Protein AF-A0A1I3ZRJ3-F1 (afdb_monomer)

Mean predicted aligned error: 4.91 Å

Organism: NCBI:txid52560

Structure (mmCIF, N/CA/C/O backbone):
data_AF-A0A1I3ZRJ3-F1
#
_entry.id   AF-A0A1I3ZRJ3-F1
#
loop_
_atom_site.group_PDB
_atom_site.id
_atom_site.type_symbol
_atom_site.label_atom_id
_atom_site.label_alt_id
_atom_site.label_comp_id
_atom_site.label_asym_id
_atom_site.label_entity_id
_atom_site.label_seq_id
_atom_site.pdbx_PDB_ins_code
_atom_site.Cartn_x
_atom_site.Cartn_y
_atom_site.Cartn_z
_atom_site.occupancy
_atom_site.B_is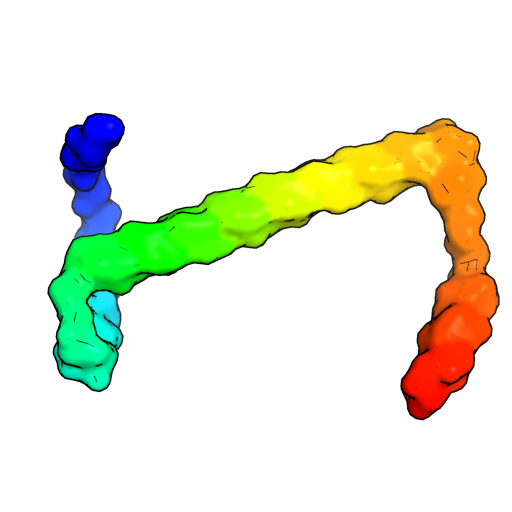o_or_equiv
_atom_site.auth_seq_id
_atom_site.auth_comp_id
_atom_site.auth_asym_id
_atom_site.auth_atom_id
_atom_site.pdbx_PDB_model_num
ATOM 1 N N . MET A 1 1 ? 12.695 1.133 19.315 1.00 64.25 1 MET A N 1
ATOM 2 C CA . MET A 1 1 ? 11.822 1.761 20.333 1.00 64.25 1 MET A CA 1
ATOM 3 C C . MET A 1 1 ? 10.504 2.113 19.656 1.00 64.25 1 MET A C 1
ATOM 5 O O . MET A 1 1 ? 10.558 2.757 18.616 1.00 64.25 1 MET A O 1
ATOM 9 N N . GLN A 1 2 ? 9.362 1.639 20.161 1.00 78.81 2 GLN A N 1
ATOM 10 C CA . GLN A 1 2 ? 8.041 1.959 19.594 1.00 78.81 2 GLN A CA 1
ATOM 11 C C . GLN A 1 2 ? 7.662 3.404 19.959 1.00 78.81 2 GLN A C 1
ATOM 13 O O . GLN A 1 2 ? 7.957 3.847 21.070 1.00 78.81 2 GLN A O 1
ATOM 18 N N . LYS A 1 3 ? 7.046 4.143 19.030 1.00 91.00 3 LYS A N 1
ATOM 19 C CA . LYS A 1 3 ? 6.554 5.513 19.249 1.00 91.00 3 LYS A CA 1
ATOM 20 C C . LYS A 1 3 ? 5.059 5.563 18.949 1.00 91.00 3 LYS A C 1
ATOM 22 O O . LYS A 1 3 ? 4.612 4.946 17.988 1.00 91.00 3 LYS A O 1
ATOM 27 N N . THR A 1 4 ? 4.307 6.302 19.757 1.00 93.56 4 THR A N 1
ATOM 28 C CA . THR A 1 4 ? 2.861 6.469 19.573 1.00 93.56 4 THR A CA 1
ATOM 29 C C . THR A 1 4 ? 2.573 7.706 18.733 1.00 93.56 4 THR A C 1
ATOM 31 O O . THR A 1 4 ? 3.084 8.786 19.025 1.00 93.56 4 THR A O 1
ATOM 34 N N . THR A 1 5 ? 1.698 7.548 17.745 1.00 93.44 5 THR A N 1
ATOM 35 C CA . THR A 1 5 ? 1.126 8.639 16.951 1.00 93.44 5 THR A CA 1
ATOM 36 C C . THR A 1 5 ? -0.393 8.553 17.023 1.00 93.44 5 THR A C 1
ATOM 38 O O . THR A 1 5 ? -0.963 7.471 16.899 1.00 93.44 5 THR A O 1
ATOM 41 N N . THR A 1 6 ? -1.052 9.696 17.210 1.00 94.62 6 THR A N 1
ATOM 42 C CA . THR A 1 6 ? -2.515 9.796 17.164 1.00 94.62 6 THR A CA 1
ATOM 43 C C . THR A 1 6 ? -2.947 10.204 15.763 1.00 94.62 6 THR A C 1
ATOM 45 O O . THR A 1 6 ? -2.480 11.217 15.244 1.00 94.62 6 THR A O 1
ATOM 48 N N . VAL A 1 7 ? -3.864 9.443 15.169 1.00 93.88 7 VAL A N 1
ATOM 49 C CA . VAL A 1 7 ? -4.434 9.710 13.842 1.00 93.88 7 VAL A CA 1
ATOM 50 C C . VAL A 1 7 ? -5.947 9.817 13.976 1.00 93.88 7 VAL A C 1
ATOM 52 O O . VAL A 1 7 ? -6.563 9.066 14.734 1.00 93.88 7 VAL A O 1
ATOM 55 N N . ARG A 1 8 ? -6.546 10.775 13.264 1.00 96.44 8 ARG A N 1
ATOM 56 C CA . ARG A 1 8 ? -8.002 10.885 13.148 1.00 96.44 8 ARG A CA 1
ATOM 57 C C . ARG A 1 8 ? -8.477 10.068 11.957 1.00 96.44 8 ARG A C 1
ATOM 59 O O . ARG A 1 8 ? -7.882 10.135 10.888 1.00 96.44 8 ARG A O 1
ATOM 66 N N . PHE A 1 9 ? -9.562 9.341 12.166 1.00 96.06 9 PHE A N 1
ATOM 67 C CA . PHE A 1 9 ? -10.262 8.584 11.143 1.00 96.06 9 PHE A CA 1
ATOM 68 C C . PHE A 1 9 ? -11.727 9.001 11.156 1.00 96.06 9 PHE A C 1
ATOM 70 O O . PHE A 1 9 ? -12.272 9.298 12.223 1.00 96.06 9 PHE A O 1
ATOM 77 N N . GLU A 1 10 ? -12.349 8.982 9.983 1.00 98.25 10 GLU A N 1
ATOM 78 C CA . GLU A 1 10 ? -13.800 9.089 9.874 1.00 98.25 10 GLU A CA 1
ATOM 79 C C . GLU A 1 10 ? -14.479 7.917 10.593 1.00 98.25 10 GLU A C 1
ATOM 81 O O . GLU A 1 10 ? -13.912 6.823 10.708 1.00 98.25 10 GLU A O 1
ATOM 86 N N . HIS A 1 11 ? -15.698 8.154 11.084 1.00 97.81 11 HIS A N 1
ATOM 87 C CA . HIS A 1 11 ? -16.451 7.168 11.862 1.00 97.81 11 HIS A CA 1
ATOM 88 C C . HIS A 1 11 ? -16.607 5.839 11.110 1.00 97.81 11 HIS A C 1
ATOM 90 O O . HIS A 1 11 ? -16.300 4.778 11.655 1.00 97.81 11 HIS A O 1
ATOM 96 N N . ASP A 1 12 ? -16.989 5.910 9.836 1.00 98.25 12 ASP A N 1
ATOM 97 C CA . ASP A 1 12 ? -17.227 4.732 8.999 1.00 98.25 12 ASP A CA 1
ATOM 98 C C . ASP A 1 12 ?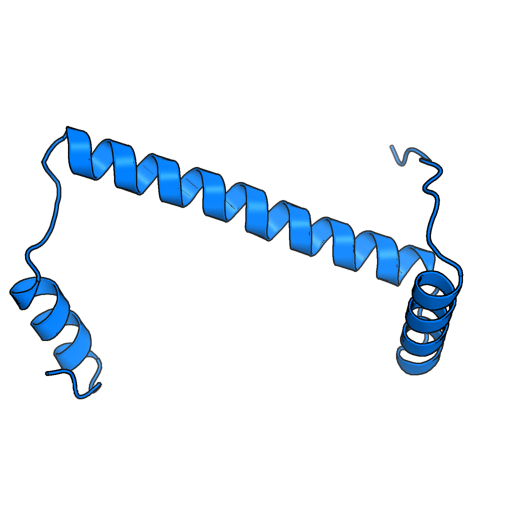 -15.937 3.934 8.761 1.00 98.25 12 ASP A C 1
ATOM 100 O O . ASP A 1 12 ? -15.933 2.704 8.813 1.00 98.25 12 ASP A O 1
ATOM 104 N N . THR A 1 13 ? -14.802 4.620 8.594 1.00 97.81 13 THR A N 1
ATOM 105 C CA . THR A 1 13 ? -13.492 3.970 8.458 1.00 97.81 13 THR A CA 1
ATOM 106 C C . THR A 1 13 ? -13.106 3.217 9.731 1.00 97.81 13 THR A C 1
ATOM 108 O O . THR A 1 13 ? -12.593 2.100 9.654 1.00 97.81 13 THR A O 1
ATOM 111 N N . LEU A 1 14 ? -13.369 3.787 10.913 1.00 96.88 14 LEU A N 1
ATOM 112 C CA . LEU A 1 14 ? -13.132 3.088 12.181 1.00 96.88 14 LEU A CA 1
ATOM 113 C C . LEU A 1 14 ? -14.008 1.842 12.317 1.00 96.88 14 LEU A C 1
ATOM 115 O O . LEU A 1 14 ? -13.499 0.807 12.748 1.00 96.88 14 LEU A O 1
ATOM 119 N N . ALA A 1 15 ? -15.277 1.919 11.911 1.00 97.94 15 ALA A N 1
ATOM 120 C CA . ALA A 1 15 ? -16.187 0.778 11.935 1.00 97.94 15 ALA A CA 1
ATOM 121 C C . ALA A 1 15 ? -15.705 -0.366 11.024 1.00 97.94 15 ALA A C 1
ATOM 123 O O . ALA A 1 15 ? -15.713 -1.528 11.435 1.00 97.94 15 ALA A O 1
ATOM 124 N N . LEU A 1 16 ? -15.204 -0.051 9.824 1.00 98.12 16 LEU A N 1
ATOM 125 C CA . LEU A 1 16 ? -14.622 -1.049 8.918 1.00 98.12 16 LEU A CA 1
ATOM 126 C C . LEU A 1 16 ? -13.355 -1.693 9.500 1.00 98.12 16 LEU A C 1
ATOM 128 O O . LEU A 1 16 ? -13.186 -2.912 9.423 1.00 98.12 16 LEU A O 1
ATOM 132 N N . LEU A 1 17 ? -12.480 -0.896 10.123 1.00 97.69 17 LEU A N 1
ATOM 133 C CA . LEU A 1 17 ? -11.288 -1.410 10.805 1.00 97.69 17 LEU A CA 1
ATOM 134 C C . LEU A 1 17 ? -11.659 -2.350 11.959 1.00 97.69 17 LEU A C 1
ATOM 136 O O . LEU A 1 17 ? -11.000 -3.373 12.143 1.00 97.69 17 LEU A O 1
ATOM 140 N N . ASP A 1 18 ? -12.712 -2.032 12.714 1.00 97.81 18 ASP A N 1
ATOM 141 C CA . ASP A 1 18 ? -13.227 -2.881 13.792 1.00 97.81 18 ASP A CA 1
ATOM 142 C C . ASP A 1 18 ? -13.812 -4.194 13.294 1.00 97.81 18 ASP A C 1
ATOM 144 O O . ASP A 1 18 ? -13.521 -5.255 13.851 1.00 97.81 18 ASP A O 1
ATOM 148 N N . GLN A 1 19 ? -14.604 -4.141 12.227 1.00 98.38 19 GLN A N 1
ATOM 149 C CA . GLN A 1 19 ? -15.175 -5.335 11.623 1.00 98.38 19 GLN A CA 1
ATOM 150 C C . GLN A 1 19 ? -14.076 -6.282 11.125 1.00 98.38 19 GLN A C 1
ATOM 152 O O . GLN A 1 19 ? -14.127 -7.492 11.373 1.00 98.38 19 GLN A O 1
ATOM 157 N N . LEU A 1 20 ? -13.057 -5.738 10.453 1.00 98.31 20 LEU A N 1
ATOM 158 C CA . LEU A 1 20 ? -11.929 -6.526 9.968 1.00 98.31 20 LEU A CA 1
ATOM 159 C C . LEU A 1 20 ? -11.105 -7.099 11.128 1.00 98.31 20 LEU A C 1
ATOM 161 O O . LEU A 1 20 ? -10.769 -8.283 11.119 1.00 98.31 20 LEU A O 1
ATOM 165 N N . ALA A 1 21 ? -10.833 -6.287 12.151 1.00 98.31 21 ALA A N 1
ATOM 166 C CA . ALA A 1 21 ? -10.159 -6.714 13.372 1.00 98.31 21 ALA A CA 1
ATOM 167 C C . ALA A 1 21 ? -10.884 -7.898 14.041 1.00 98.31 21 ALA A C 1
ATOM 169 O O . ALA A 1 21 ? -10.252 -8.909 14.357 1.00 98.31 21 ALA A O 1
ATOM 170 N N . GLY A 1 22 ? -12.212 -7.808 14.181 1.00 98.38 22 GLY A N 1
ATOM 171 C CA . GLY A 1 22 ? -13.051 -8.875 14.728 1.00 98.38 22 GLY A CA 1
ATOM 172 C C . GLY A 1 22 ? -13.020 -10.150 13.884 1.00 98.38 22 GLY A C 1
ATOM 173 O O . GLY A 1 22 ? -12.843 -11.237 14.426 1.00 98.38 22 GLY A O 1
ATOM 174 N N . THR A 1 23 ? -13.103 -10.015 12.558 1.00 98.31 23 THR A N 1
ATOM 175 C CA . THR A 1 23 ? -13.049 -11.150 11.617 1.0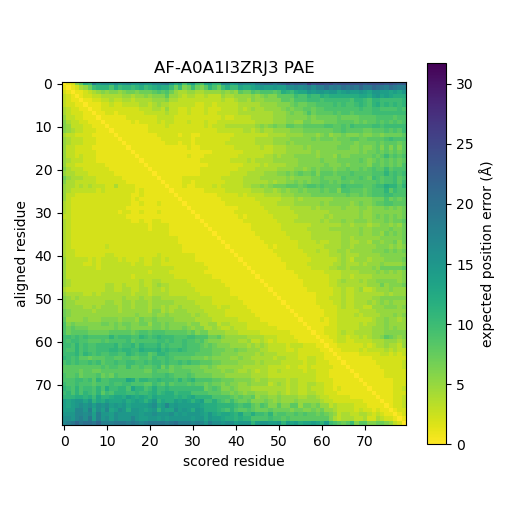0 98.31 23 THR A CA 1
ATOM 176 C C . THR A 1 23 ? -11.712 -11.892 11.691 1.00 98.31 23 THR A C 1
ATOM 178 O O . THR A 1 23 ? -11.677 -13.119 11.637 1.00 98.31 23 THR A O 1
ATOM 181 N N . LEU A 1 24 ? -10.605 -11.160 11.838 1.00 97.50 24 LEU A N 1
ATOM 182 C CA . 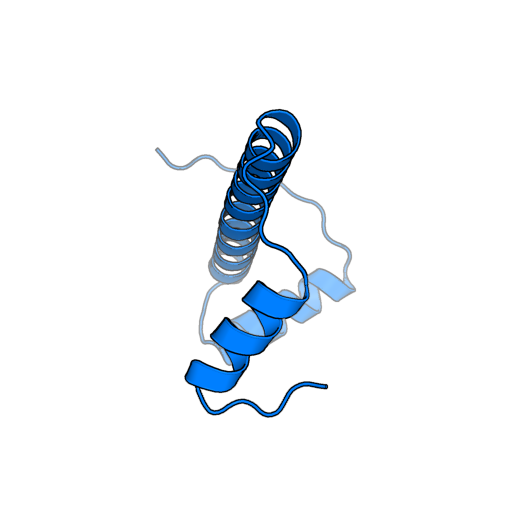LEU A 1 24 ? -9.254 -11.728 11.864 1.00 97.50 24 LEU A CA 1
ATOM 183 C C . LEU A 1 24 ? -8.773 -12.128 13.270 1.00 97.50 24 LEU A C 1
ATOM 185 O O . LEU A 1 24 ? -7.680 -12.678 13.402 1.00 97.50 24 LEU A O 1
ATOM 189 N N . GLY A 1 25 ? -9.540 -11.835 14.326 1.00 97.94 25 GLY A N 1
ATOM 190 C CA . GLY A 1 25 ? -9.118 -12.074 15.710 1.00 97.94 25 GLY A CA 1
ATOM 191 C C . GLY A 1 25 ? -7.872 -11.268 16.098 1.00 97.94 25 GLY A C 1
ATOM 192 O O . GLY A 1 25 ? -6.988 -11.763 16.804 1.00 97.94 25 GLY A O 1
ATOM 193 N N . ARG A 1 26 ? -7.757 -10.035 15.593 1.00 97.94 26 ARG A N 1
ATOM 194 C CA . ARG A 1 26 ? -6.611 -9.139 15.815 1.00 97.94 26 ARG A CA 1
ATOM 195 C C . ARG A 1 26 ? -7.068 -7.826 16.446 1.00 97.94 26 ARG A C 1
ATOM 197 O O . ARG A 1 26 ? -8.193 -7.404 16.213 1.00 97.94 26 ARG A O 1
ATOM 204 N N . PRO A 1 27 ? -6.216 -7.137 17.225 1.00 97.94 27 PRO A N 1
ATOM 205 C CA . PRO A 1 27 ? -6.553 -5.803 17.702 1.00 97.94 27 PRO A CA 1
ATOM 206 C C . PRO A 1 27 ? -6.537 -4.798 16.542 1.00 97.94 27 PRO A C 1
ATOM 208 O O . PRO A 1 27 ? -5.725 -4.913 15.623 1.00 97.94 27 PRO A O 1
ATOM 211 N N . ARG A 1 28 ? -7.376 -3.757 16.618 1.00 97.12 28 ARG A N 1
ATOM 212 C CA . ARG A 1 28 ? -7.450 -2.688 15.601 1.00 97.12 28 ARG A CA 1
ATOM 213 C C . ARG A 1 28 ? -6.087 -2.066 15.288 1.00 97.12 28 ARG A C 1
ATOM 215 O O . ARG A 1 28 ? -5.774 -1.809 14.132 1.00 97.12 28 ARG A O 1
ATOM 222 N N . SER A 1 29 ? -5.255 -1.858 16.309 1.00 95.94 29 SER A N 1
ATOM 223 C CA . SER A 1 29 ? -3.900 -1.318 16.146 1.00 95.94 29 SER A CA 1
ATOM 224 C C . SER A 1 29 ? -3.010 -2.201 15.273 1.00 95.94 29 SER A C 1
ATOM 226 O O . SER A 1 29 ? -2.178 -1.677 14.540 1.00 95.94 29 SER A O 1
ATOM 228 N N . TRP A 1 30 ? -3.196 -3.523 15.312 1.00 97.06 30 TRP A N 1
ATOM 229 C CA . TRP A 1 30 ? -2.476 -4.441 14.436 1.00 97.06 30 TRP A CA 1
ATOM 230 C C . TRP A 1 30 ? -2.900 -4.239 12.981 1.00 97.06 30 TRP A C 1
ATOM 232 O O . TRP A 1 30 ? -2.029 -4.085 12.137 1.00 97.06 30 TRP A O 1
ATOM 242 N N . ILE A 1 31 ? -4.206 -4.130 12.708 1.00 97.81 31 ILE A N 1
ATOM 243 C CA . ILE A 1 31 ? -4.734 -3.868 11.356 1.00 97.81 31 ILE A CA 1
ATOM 244 C C . ILE A 1 31 ? -4.193 -2.548 10.799 1.00 97.81 31 ILE A C 1
ATOM 246 O O . ILE A 1 31 ? -3.739 -2.497 9.661 1.00 97.81 31 ILE A O 1
ATOM 250 N N . ILE A 1 32 ? -4.209 -1.485 11.611 1.00 96.88 32 ILE A N 1
ATOM 251 C CA . ILE A 1 32 ? -3.711 -0.164 11.207 1.00 96.88 32 ILE A CA 1
ATOM 252 C C . ILE A 1 32 ? -2.214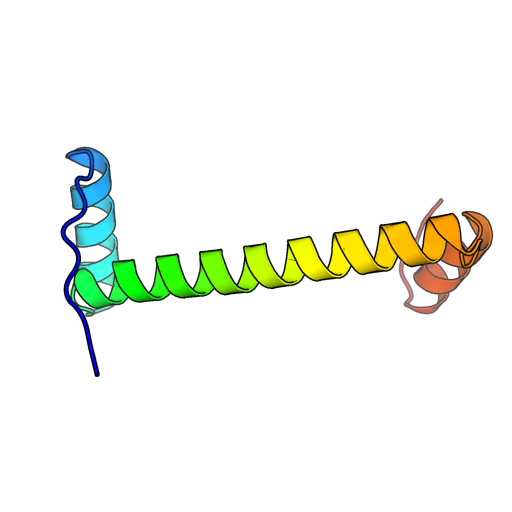 -0.226 10.891 1.00 96.88 32 ILE A C 1
ATOM 254 O O . ILE A 1 32 ? -1.797 0.258 9.843 1.00 96.88 32 ILE A O 1
ATOM 258 N N . ASN A 1 33 ? -1.410 -0.830 11.771 1.00 96.25 33 ASN A N 1
ATOM 259 C CA . ASN A 1 33 ? 0.030 -0.950 11.54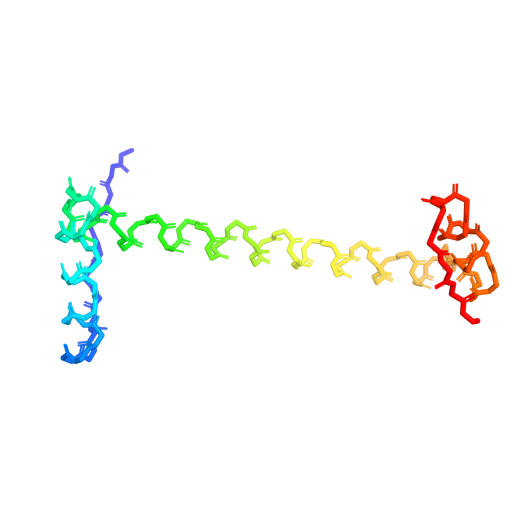4 1.00 96.25 33 ASN A CA 1
ATOM 260 C C . ASN A 1 33 ? 0.333 -1.772 10.291 1.00 96.25 33 ASN A C 1
ATOM 262 O O . ASN A 1 33 ? 1.139 -1.355 9.474 1.00 96.25 33 ASN A O 1
ATOM 266 N N . ASP A 1 34 ? -0.345 -2.902 10.123 1.00 97.06 34 ASP A N 1
ATOM 267 C CA . ASP A 1 34 ? -0.175 -3.801 8.986 1.00 97.06 34 ASP A CA 1
ATOM 268 C C . ASP A 1 34 ? -0.536 -3.115 7.655 1.00 97.06 34 ASP A C 1
ATOM 270 O O . ASP A 1 34 ? 0.223 -3.182 6.689 1.00 97.06 34 ASP A O 1
ATOM 274 N N . ALA A 1 35 ? -1.644 -2.368 7.618 1.00 97.06 35 ALA A N 1
ATOM 275 C CA . ALA A 1 35 ? -2.036 -1.582 6.450 1.00 97.06 35 ALA A CA 1
ATOM 276 C C . ALA A 1 35 ? -1.019 -0.476 6.120 1.00 97.06 35 ALA A C 1
ATOM 278 O O . ALA A 1 35 ? -0.631 -0.323 4.963 1.00 97.06 35 ALA A O 1
ATOM 279 N N . VAL A 1 36 ? -0.559 0.272 7.130 1.00 96.75 36 VAL A N 1
ATOM 280 C CA . VAL A 1 36 ? 0.440 1.339 6.947 1.00 96.75 36 VAL A CA 1
ATOM 281 C C . VAL A 1 36 ? 1.778 0.765 6.487 1.00 96.75 36 VAL A C 1
ATOM 283 O O . VAL A 1 36 ? 2.386 1.322 5.577 1.00 96.75 36 VAL A O 1
ATOM 286 N N . THR A 1 37 ? 2.228 -0.350 7.066 1.00 97.31 37 THR A N 1
ATOM 287 C CA . THR A 1 37 ? 3.460 -1.029 6.653 1.00 97.31 37 THR A CA 1
ATOM 288 C C . THR A 1 37 ? 3.390 -1.434 5.187 1.00 97.31 37 THR A C 1
ATOM 290 O O . THR A 1 37 ? 4.267 -1.038 4.426 1.00 97.31 37 THR A O 1
ATOM 293 N N . ARG A 1 38 ? 2.322 -2.121 4.763 1.00 98.06 38 ARG A N 1
ATOM 294 C CA . ARG A 1 38 ? 2.166 -2.533 3.359 1.00 98.06 38 ARG A CA 1
ATOM 295 C C . ARG A 1 38 ? 2.101 -1.351 2.399 1.00 98.06 38 ARG A C 1
ATOM 297 O O . ARG A 1 38 ? 2.697 -1.410 1.329 1.00 98.06 38 ARG A O 1
ATOM 304 N N . TYR A 1 39 ? 1.395 -0.286 2.778 1.00 98.12 39 TYR A N 1
ATOM 305 C CA . TYR A 1 39 ? 1.336 0.935 1.977 1.00 98.12 39 TYR A CA 1
ATOM 306 C C . TYR A 1 39 ? 2.733 1.535 1.791 1.00 98.12 39 TYR A C 1
ATOM 308 O O . TYR A 1 39 ? 3.149 1.791 0.668 1.00 98.12 39 TYR A O 1
ATOM 316 N N . LEU A 1 40 ? 3.489 1.706 2.879 1.00 98.31 40 LEU A N 1
ATOM 317 C CA . LEU A 1 40 ? 4.830 2.284 2.814 1.00 98.31 40 LEU A CA 1
ATOM 318 C C . LEU A 1 40 ? 5.810 1.399 2.039 1.00 98.31 40 LEU A C 1
ATOM 320 O O . LEU A 1 40 ? 6.590 1.925 1.253 1.00 98.31 40 LEU A O 1
ATOM 324 N N . GLU A 1 41 ? 5.770 0.080 2.236 1.00 98.25 41 GLU A N 1
ATOM 325 C CA . GLU A 1 41 ? 6.597 -0.868 1.480 1.00 98.25 41 GLU A CA 1
ATOM 326 C C . GLU A 1 41 ? 6.351 -0.741 -0.025 1.00 98.25 41 GLU A C 1
ATOM 328 O O . GLU A 1 41 ? 7.305 -0.613 -0.793 1.00 98.25 41 GLU A O 1
ATOM 333 N N . TYR A 1 42 ? 5.080 -0.711 -0.434 1.00 98.38 42 TYR A N 1
ATOM 334 C CA . TYR A 1 42 ? 4.705 -0.555 -1.834 1.00 98.38 42 TYR A CA 1
ATOM 335 C C . TYR A 1 42 ? 5.127 0.804 -2.401 1.00 98.38 42 TYR A C 1
ATOM 337 O O . TYR A 1 42 ? 5.780 0.846 -3.439 1.00 98.38 42 TYR A O 1
ATOM 345 N N . GLU A 1 43 ? 4.799 1.909 -1.727 1.00 98.50 43 GLU A N 1
ATOM 346 C CA . GLU A 1 43 ? 5.107 3.256 -2.224 1.00 98.50 43 GLU A CA 1
ATOM 347 C C . GLU A 1 43 ? 6.617 3.490 -2.343 1.00 98.50 43 GLU A C 1
ATOM 349 O O . GLU A 1 43 ? 7.089 4.058 -3.327 1.00 98.50 43 GLU A O 1
ATOM 354 N N . ILE A 1 44 ? 7.399 3.024 -1.364 1.00 98.44 44 ILE A N 1
ATOM 355 C CA . ILE A 1 44 ? 8.860 3.151 -1.398 1.00 98.44 44 ILE A CA 1
ATOM 356 C C . ILE A 1 44 ? 9.439 2.340 -2.558 1.00 98.44 44 ILE A C 1
ATOM 358 O O . ILE A 1 44 ? 10.271 2.864 -3.299 1.00 98.44 44 ILE A O 1
ATOM 362 N N . TRP A 1 45 ? 8.992 1.092 -2.733 1.00 98.38 45 TRP A N 1
ATOM 363 C CA . TRP A 1 45 ? 9.401 0.263 -3.865 1.00 98.38 45 TRP A CA 1
ATOM 364 C C . TRP A 1 45 ? 9.025 0.915 -5.200 1.00 98.38 45 TRP A C 1
ATOM 366 O O . TRP A 1 45 ? 9.874 1.049 -6.077 1.00 98.38 45 TRP A O 1
ATOM 376 N N . PHE A 1 46 ? 7.786 1.386 -5.341 1.00 98.44 46 PHE A N 1
ATOM 377 C CA . PHE A 1 46 ? 7.296 1.983 -6.578 1.00 98.44 46 PHE A CA 1
ATOM 378 C C . PHE A 1 46 ? 8.094 3.233 -6.961 1.00 98.44 46 PHE A C 1
ATOM 380 O O . PHE A 1 46 ? 8.520 3.371 -8.106 1.00 98.44 46 PHE A O 1
ATOM 387 N N . ILE A 1 47 ? 8.359 4.122 -5.999 1.00 98.38 47 ILE A N 1
ATOM 388 C CA . ILE A 1 47 ? 9.184 5.315 -6.227 1.00 98.38 47 ILE A CA 1
ATOM 389 C C . ILE A 1 47 ? 10.598 4.931 -6.684 1.00 98.38 47 ILE A C 1
ATOM 391 O O . ILE A 1 47 ? 11.160 5.598 -7.556 1.00 98.38 47 ILE A O 1
ATOM 395 N N . ASP A 1 48 ? 11.185 3.883 -6.104 1.00 98.38 48 ASP A N 1
ATOM 396 C CA . ASP A 1 48 ? 12.508 3.392 -6.493 1.00 98.38 48 ASP A CA 1
ATOM 397 C C . ASP A 1 48 ? 12.513 2.824 -7.922 1.00 98.38 48 ASP A C 1
ATOM 399 O O . ASP A 1 48 ? 13.362 3.198 -8.730 1.00 98.38 48 ASP A O 1
ATOM 403 N N . GLU A 1 49 ? 11.521 2.007 -8.284 1.00 98.25 49 GLU A N 1
ATOM 404 C CA . GLU A 1 49 ? 11.389 1.461 -9.642 1.00 98.25 49 GLU A CA 1
ATOM 405 C C . GLU A 1 49 ? 11.136 2.546 -10.694 1.00 98.25 49 GLU A C 1
ATOM 407 O O . GLU A 1 49 ? 11.737 2.523 -11.769 1.00 98.25 49 GLU A O 1
ATOM 412 N N . VAL A 1 50 ? 10.318 3.555 -10.380 1.00 98.12 50 VAL A N 1
ATOM 413 C CA . VAL A 1 50 ? 10.110 4.709 -11.270 1.00 98.12 50 VAL A CA 1
ATOM 414 C C . VAL A 1 50 ? 11.422 5.456 -11.506 1.00 98.12 50 VAL A C 1
ATOM 416 O O . VAL A 1 50 ? 11.729 5.817 -12.643 1.00 98.12 50 VAL A O 1
ATOM 419 N N . ARG A 1 51 ? 12.228 5.665 -10.458 1.00 98.31 51 ARG A N 1
ATOM 420 C CA . ARG A 1 51 ? 13.547 6.303 -10.597 1.00 98.31 51 ARG A CA 1
ATOM 421 C C . ARG A 1 51 ? 14.489 5.465 -11.453 1.00 98.31 51 ARG A C 1
ATOM 423 O O . ARG A 1 51 ? 15.141 6.026 -12.329 1.00 98.31 51 ARG A O 1
ATOM 430 N N . LYS A 1 52 ? 14.531 4.144 -11.259 1.00 97.25 52 LYS A N 1
ATOM 431 C CA . LYS A 1 52 ? 15.325 3.239 -12.107 1.00 97.25 52 LYS A CA 1
ATOM 432 C C . LYS A 1 52 ? 14.917 3.347 -13.574 1.00 97.25 52 LYS A C 1
AT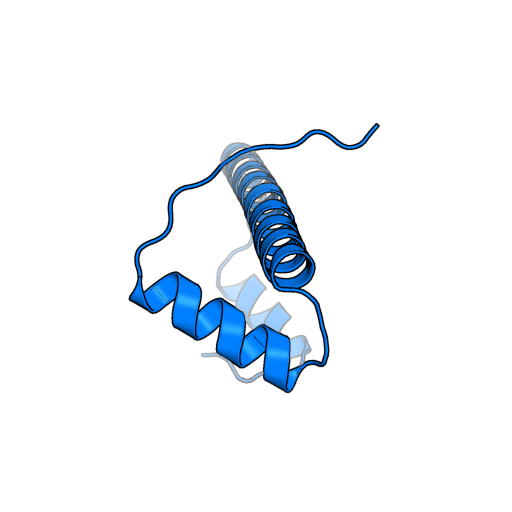OM 434 O O . LYS A 1 52 ? 15.784 3.519 -14.425 1.00 97.25 52 LYS A O 1
ATOM 439 N N . GLY A 1 53 ? 13.615 3.315 -13.861 1.00 96.31 53 GLY A N 1
ATOM 440 C CA . GLY A 1 53 ? 13.092 3.454 -15.220 1.00 96.31 53 GLY A CA 1
ATOM 441 C C . GLY A 1 53 ? 13.441 4.799 -15.862 1.00 96.31 53 GLY A C 1
ATOM 442 O O . GLY A 1 53 ? 13.847 4.837 -17.022 1.00 96.31 53 GLY A O 1
ATOM 443 N N . LEU A 1 54 ? 13.353 5.898 -15.103 1.00 98.00 54 LEU A N 1
ATOM 444 C CA . LEU A 1 54 ? 13.755 7.221 -15.586 1.00 98.00 54 LEU A CA 1
ATOM 445 C C . LEU A 1 54 ? 15.249 7.261 -15.932 1.00 98.00 54 LEU A C 1
ATOM 447 O O . LEU A 1 54 ? 15.605 7.690 -17.024 1.00 98.00 54 LEU A O 1
ATOM 451 N N . HIS A 1 55 ? 16.108 6.751 -15.047 1.00 97.88 55 HIS A N 1
ATOM 452 C CA . HIS A 1 55 ? 17.551 6.694 -15.286 1.00 97.88 55 HIS A CA 1
ATOM 453 C C . HIS A 1 55 ? 17.901 5.822 -16.503 1.00 97.88 55 HIS A C 1
ATOM 455 O O . HIS A 1 55 ? 18.745 6.211 -17.308 1.00 97.88 55 HIS A O 1
ATOM 461 N N . ALA A 1 56 ? 17.246 4.668 -16.664 1.00 96.75 56 ALA A N 1
ATOM 462 C CA . ALA A 1 56 ? 17.423 3.806 -17.831 1.00 96.75 56 ALA A CA 1
ATOM 463 C C . ALA A 1 56 ? 17.007 4.531 -19.122 1.00 96.75 56 ALA A C 1
ATOM 465 O O . ALA A 1 56 ? 17.749 4.536 -20.101 1.00 96.75 56 ALA A O 1
ATOM 466 N N . SER A 1 57 ? 15.877 5.246 -19.096 1.00 9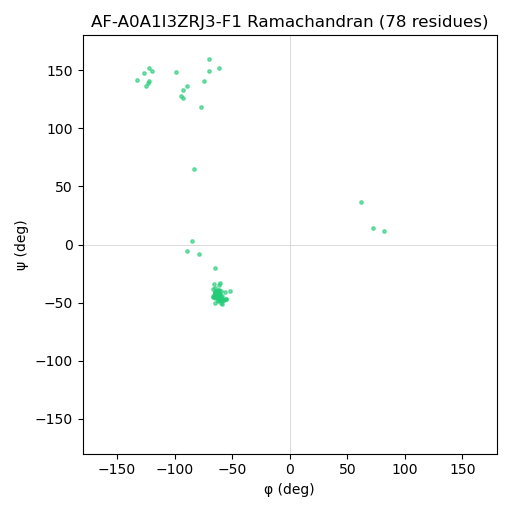6.62 57 SER A N 1
ATOM 467 C CA . SER A 1 57 ? 15.426 6.064 -20.224 1.00 96.62 57 SER A CA 1
ATOM 468 C C . SER A 1 57 ? 16.411 7.179 -20.578 1.00 96.62 57 SER A C 1
ATOM 470 O O . SER A 1 57 ? 16.679 7.393 -21.758 1.00 96.62 57 SER A O 1
ATOM 472 N N . GLU A 1 58 ? 16.940 7.898 -19.588 1.00 96.88 58 GLU A N 1
ATOM 473 C CA . GLU A 1 58 ? 17.927 8.968 -19.794 1.00 96.88 58 GLU A CA 1
ATOM 474 C C . GLU A 1 58 ? 19.256 8.428 -20.340 1.00 96.88 58 GLU A C 1
ATOM 476 O O . GLU A 1 58 ? 19.901 9.081 -21.160 1.00 96.88 58 GLU A O 1
ATOM 481 N N . ALA A 1 59 ? 19.645 7.218 -19.931 1.00 97.31 59 ALA A N 1
ATOM 482 C CA . ALA A 1 59 ? 20.822 6.518 -20.435 1.00 97.31 59 ALA A CA 1
ATOM 483 C C . ALA A 1 59 ? 20.608 5.853 -21.811 1.00 97.31 59 ALA A C 1
ATOM 485 O O . ALA A 1 59 ? 21.569 5.356 -22.398 1.00 97.31 59 ALA A O 1
ATOM 486 N N . GLY A 1 60 ? 19.374 5.833 -22.329 1.00 96.00 60 GLY A N 1
ATOM 487 C CA . GLY A 1 60 ? 19.012 5.114 -23.553 1.00 96.00 60 GLY A CA 1
ATOM 488 C C . GLY A 1 60 ? 18.975 3.586 -23.402 1.00 96.00 60 GLY A C 1
ATOM 489 O O . GLY A 1 60 ? 18.938 2.882 -24.408 1.00 96.00 60 GLY A O 1
ATOM 490 N N . ASP A 1 61 ? 18.975 3.076 -22.170 1.00 96.06 61 ASP A N 1
ATOM 491 C CA . ASP A 1 61 ? 18.879 1.654 -21.822 1.00 96.06 61 ASP A CA 1
ATOM 492 C C . ASP A 1 61 ? 17.409 1.202 -21.822 1.00 96.06 61 ASP A C 1
ATOM 494 O O . ASP A 1 61 ? 16.801 0.909 -20.792 1.00 96.06 61 ASP A O 1
ATOM 498 N N . LEU A 1 62 ? 16.796 1.247 -23.005 1.00 94.56 62 LEU A N 1
ATOM 499 C CA . LEU A 1 62 ? 15.408 0.858 -23.234 1.00 94.56 62 LEU A CA 1
ATOM 500 C C . LEU A 1 62 ? 15.339 -0.284 -24.244 1.00 94.56 62 LEU A C 1
ATOM 502 O O . LEU A 1 62 ? 16.128 -0.356 -25.183 1.00 94.56 62 LEU A O 1
ATOM 506 N N . VAL A 1 63 ? 14.326 -1.130 -24.082 1.00 95.00 63 VAL A N 1
ATOM 507 C CA . VAL A 1 63 ? 13.964 -2.156 -25.063 1.00 95.00 63 VAL A CA 1
ATOM 508 C C . VAL A 1 63 ? 12.810 -1.678 -25.933 1.00 95.00 63 VAL A C 1
ATOM 510 O O . VAL A 1 63 ? 11.929 -0.928 -25.506 1.00 95.00 63 VAL A O 1
ATOM 513 N N . THR A 1 64 ? 12.806 -2.128 -27.177 1.00 95.25 64 THR A N 1
ATOM 514 C CA . THR A 1 64 ? 11.736 -1.866 -28.132 1.00 95.25 64 THR A CA 1
ATOM 515 C C . THR A 1 64 ? 10.463 -2.626 -27.765 1.00 95.25 64 THR A C 1
ATOM 517 O O . THR A 1 64 ? 10.471 -3.640 -27.064 1.00 95.25 64 THR A O 1
ATOM 520 N N . HIS A 1 65 ? 9.336 -2.160 -28.298 1.00 93.81 65 HIS A N 1
ATOM 521 C CA . HIS A 1 65 ? 8.051 -2.832 -28.130 1.00 93.81 65 HIS A CA 1
ATOM 522 C C . HIS A 1 65 ? 8.087 -4.297 -28.605 1.00 93.81 65 HIS A C 1
ATOM 524 O O . HIS A 1 65 ? 7.563 -5.174 -27.920 1.00 93.81 65 HIS A O 1
ATOM 530 N N . ASP A 1 66 ? 8.751 -4.578 -29.731 1.00 95.88 66 ASP A N 1
ATOM 531 C CA . ASP A 1 66 ? 8.857 -5.933 -30.285 1.00 95.88 66 ASP A CA 1
ATOM 532 C C . ASP A 1 66 ? 9.687 -6.869 -29.395 1.00 95.88 66 ASP A C 1
ATOM 534 O O . ASP A 1 66 ? 9.320 -8.033 -29.212 1.00 95.88 66 ASP A O 1
ATOM 538 N N . GLU A 1 67 ? 10.763 -6.368 -28.781 1.00 95.94 67 GLU A N 1
ATOM 539 C CA . GLU A 1 67 ? 11.555 -7.130 -27.808 1.00 95.94 67 GLU A CA 1
ATOM 540 C C . GLU A 1 67 ? 10.719 -7.513 -26.582 1.00 95.94 67 GLU A C 1
ATOM 542 O O . GLU A 1 67 ? 10.747 -8.671 -26.158 1.00 95.94 67 GLU A O 1
ATOM 547 N N . VAL A 1 68 ? 9.900 -6.587 -26.069 1.00 95.44 68 VAL A N 1
ATOM 548 C CA . VAL A 1 68 ? 8.978 -6.868 -24.956 1.00 95.44 68 VAL A CA 1
ATOM 549 C C . VAL A 1 68 ? 7.953 -7.935 -25.344 1.00 95.44 68 VAL A C 1
ATOM 551 O O . VAL A 1 68 ? 7.746 -8.881 -24.581 1.00 95.44 68 VAL A O 1
ATOM 554 N N . LYS A 1 69 ? 7.343 -7.857 -26.537 1.00 96.62 69 LYS A N 1
ATOM 555 C CA . LYS A 1 69 ? 6.398 -8.892 -27.002 1.00 96.62 69 LYS A CA 1
ATOM 556 C C . LYS A 1 69 ? 7.048 -10.264 -27.064 1.00 96.62 69 LYS A C 1
ATOM 558 O O . LYS A 1 69 ? 6.450 -11.251 -26.640 1.00 96.62 69 LYS A O 1
ATOM 563 N N . ASN A 1 70 ? 8.264 -10.339 -27.598 1.00 96.12 70 ASN A N 1
ATOM 564 C CA . ASN A 1 70 ? 8.986 -11.600 -27.722 1.00 96.12 70 ASN A CA 1
ATOM 565 C C . ASN A 1 70 ? 9.316 -12.192 -26.346 1.00 96.12 70 ASN A C 1
ATOM 567 O O . ASN A 1 70 ? 9.111 -13.389 -26.137 1.00 96.12 70 ASN A O 1
ATOM 571 N N . ALA A 1 71 ? 9.729 -11.355 -25.388 1.00 95.56 71 ALA A N 1
ATOM 572 C CA . ALA A 1 71 ? 9.948 -11.773 -24.007 1.00 95.56 71 ALA A CA 1
ATOM 573 C C . ALA A 1 71 ? 8.660 -12.319 -23.367 1.00 95.56 71 ALA A C 1
ATOM 575 O O . ALA A 1 71 ? 8.664 -13.419 -22.817 1.00 95.56 71 ALA A O 1
ATOM 576 N N . VAL A 1 72 ? 7.531 -11.621 -23.507 1.00 96.50 72 VAL A N 1
ATOM 577 C CA . VAL A 1 72 ? 6.242 -12.067 -22.951 1.00 96.50 72 VAL A CA 1
ATOM 578 C C . VAL A 1 72 ? 5.749 -13.366 -23.606 1.00 96.50 72 VAL A C 1
ATOM 580 O O . VAL A 1 72 ? 5.319 -14.282 -22.904 1.00 96.50 72 VAL A O 1
ATOM 583 N N . ARG A 1 73 ? 5.891 -13.511 -24.931 1.00 96.38 73 ARG A N 1
ATOM 584 C CA . ARG A 1 73 ? 5.568 -14.760 -25.647 1.00 96.38 73 ARG A CA 1
ATOM 585 C C . ARG A 1 73 ? 6.415 -15.938 -25.176 1.00 96.38 73 ARG A C 1
ATOM 587 O O . ARG A 1 73 ? 5.904 -17.052 -25.098 1.00 96.38 73 ARG A O 1
ATOM 594 N N . SER A 1 74 ? 7.679 -15.705 -24.813 1.00 95.88 74 SER A N 1
ATOM 595 C CA . SER A 1 74 ? 8.562 -16.758 -24.286 1.00 95.88 74 SER A CA 1
ATOM 596 C C . SER A 1 74 ? 8.098 -17.323 -22.935 1.00 95.88 74 SER A C 1
ATOM 598 O O . SER A 1 74 ? 8.428 -18.458 -22.602 1.00 95.88 74 SER A O 1
ATOM 600 N N . LEU A 1 75 ? 7.266 -16.575 -22.201 1.00 9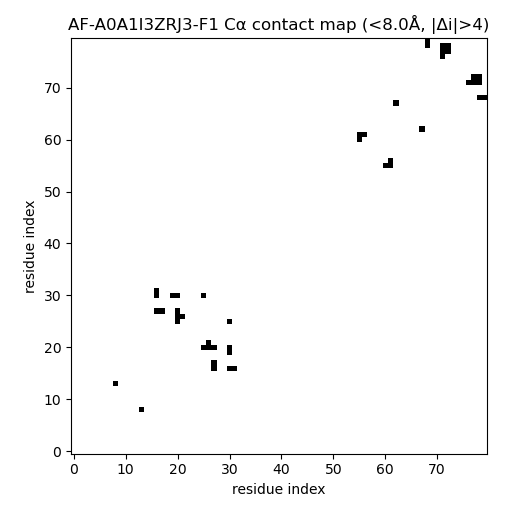6.31 75 LEU A N 1
ATOM 601 C CA . LEU A 1 75 ? 6.606 -17.025 -20.973 1.00 96.31 75 LEU A CA 1
ATOM 602 C C . LEU A 1 75 ? 5.293 -17.789 -21.242 1.00 96.31 75 LEU A C 1
ATOM 604 O O . LEU A 1 75 ? 4.600 -18.166 -20.301 1.00 96.31 75 LEU A O 1
ATOM 608 N N . GLY A 1 76 ? 4.932 -18.016 -22.511 1.00 95.50 76 GLY A N 1
ATOM 609 C CA . GLY A 1 76 ? 3.704 -18.710 -22.914 1.00 95.50 76 GLY A CA 1
ATOM 610 C C . GLY A 1 76 ? 2.450 -17.830 -22.926 1.00 95.50 76 GLY A C 1
ATOM 611 O O . GLY A 1 76 ? 1.341 -18.348 -23.046 1.00 95.50 76 GLY A O 1
ATOM 612 N N . VAL A 1 77 ? 2.605 -16.508 -22.811 1.00 95.56 77 VAL A N 1
ATOM 613 C CA . VAL A 1 77 ? 1.492 -15.552 -22.845 1.00 95.56 77 VAL A CA 1
ATOM 614 C C . VAL A 1 77 ? 1.286 -15.051 -24.277 1.00 95.56 77 VAL A C 1
ATOM 616 O O . VAL A 1 77 ? 2.215 -14.556 -24.915 1.00 95.56 77 VAL A O 1
ATOM 619 N N . ALA A 1 78 ? 0.061 -15.167 -24.795 1.00 92.81 78 ALA A N 1
ATOM 620 C CA . ALA A 1 78 ? -0.295 -14.625 -26.104 1.00 92.81 78 ALA A CA 1
ATOM 621 C C . ALA A 1 78 ? -0.493 -13.101 -26.014 1.00 92.81 78 ALA A C 1
ATOM 623 O O . ALA A 1 78 ? -1.375 -12.637 -25.296 1.00 92.81 78 ALA A O 1
ATOM 624 N N . VAL A 1 79 ? 0.325 -12.343 -26.749 1.00 89.12 79 VAL A N 1
ATOM 625 C CA . VAL A 1 79 ? 0.241 -10.878 -26.888 1.00 89.12 79 VAL A CA 1
ATOM 626 C C . VAL A 1 79 ? 0.344 -10.479 -28.361 1.00 89.12 79 VAL A C 1
ATOM 628 O O . VAL A 1 79 ? 1.104 -11.106 -29.117 1.00 89.12 79 VAL A O 1
ATOM 631 N N . ASP A 1 80 ? -0.435 -9.474 -28.763 1.00 82.94 80 ASP A N 1
ATOM 632 C CA . ASP A 1 80 ? -0.489 -8.901 -30.114 1.00 82.94 80 ASP A CA 1
ATOM 633 C C . ASP A 1 80 ? 0.712 -7.993 -30.421 1.00 82.94 80 ASP A C 1
ATOM 635 O O . ASP A 1 80 ? 1.205 -7.256 -29.544 1.00 82.94 80 ASP A O 1
#

Secondary structure (DSSP, 8-state):
----------HHHHHHHHHHHHHHT--HHHHHHHHHHHHHHHHHHHHHHHHHHHHHHHHT----HHHHHHHHHHTT----

InterPro domains:
  IPR002145 Ribbon-helix-helix protein, CopG [PF01402] (3-43)
  IPR010985 Ribbon-helix-helix [SSF47598] (3-42)
  IPR052991 Non-functional Type II TA System Antitoxin [PTHR40688] (2-75)

pLDDT: mean 95.94, std 4.69, range [64.25, 98.5]

Sequence (80 aa):
MQKTTTVRFEHDTLALLDQLAGTLGRPRSWIINDAVTRYLEYEIWFIDEVRKGLHASEAGDLVTHDEVKNAVRSLGVAVD

Radius of gyration: 21.01 Å; Cα contacts (8 Å, |Δi|>4): 23; chains: 1; bounding box: 38×30×51 Å

Solvent-accessible surface area (backbone atoms only — not comparable to full-atom values): 4909 Å² total; per-residue (Å²): 134,92,81,91,80,91,80,90,72,58,71,69,60,50,52,53,44,47,54,52,15,62,74,70,75,46,58,52,68,54,55,52,50,53,52,51,50,55,50,51,54,50,53,54,50,50,54,49,51,52,49,52,52,50,53,28,54,75,70,63,66,70,80,55,72,67,58,53,49,53,56,46,41,74,73,73,44,93,77,136

Nearest PDB structures (foldseek):
  7vp2-assembly1_B  TM=5.209E-01  e=3.877E+00  Arabidopsis thaliana
  7vp4-assembly1_B  TM=6.067E-01  e=6.807E+00  Arabidopsis thaliana
  5zkt-assembly1_A  TM=5.335E-01  e=5.348E+00  Oryza sativa Japonica Group

Foldseek 3Di:
DDDDDDDDDDPVVVVVLVVVCVVVVHDSVVVVVVVVVVVCVVVVVVVVVVVVVVVCVVVVVDDDPVVVCVVCVVVVDDDD